Protein AF-A0A534T8I3-F1 (afdb_monomer_lite)

Radius of gyration: 28.47 Å; chains: 1; bounding box: 88×66×52 Å

Secondary structure (DSSP, 8-state):
---------------------EEEEESSHHHHHHHHHHHHHHHGGGGGGEEEEEHHHHHHHHHHHHHTTTTS-GGGGS-S-----PPP--

Foldseek 3Di:
DDPPPPDDDPDPPPPPPPLQQAEAEDADPVVLVVVLVVLCVPPPVCSVSYHGYYPVVVVVVVVVVCVVVCPPPVCVVVPPDPDPPDDDDD

Sequence (90 aa):
MRSGSRRYRARRVRSRQVTRAILAVTFTNKAALEMKERVRKLAGEAAQAVTVSTFHSFCLRIVRRERGRSRSSPLENWLPELGSNQRPTD

pLDDT: mean 73.09, std 18.18, range [40.0, 95.31]

Structure (mmCIF, N/CA/C/O backbone):
data_AF-A0A534T8I3-F1
#
_entry.id   AF-A0A534T8I3-F1
#
loop_
_atom_site.group_PDB
_atom_site.id
_atom_site.type_symbol
_atom_site.label_atom_id
_atom_site.label_alt_id
_atom_site.label_comp_id
_atom_site.label_asym_id
_atom_site.label_entity_id
_atom_site.label_seq_id
_atom_site.pdbx_PDB_ins_code
_atom_site.Cartn_x
_atom_site.Cartn_y
_atom_site.Cartn_z
_atom_site.occupancy
_atom_site.B_iso_or_equiv
_atom_site.auth_seq_id
_atom_site.auth_comp_id
_atom_site.auth_asym_id
_atom_site.auth_atom_id
_atom_site.pdbx_PDB_model_num
ATOM 1 N N . MET A 1 1 ? -51.440 41.416 -9.564 1.00 41.78 1 MET A N 1
ATOM 2 C CA . MET A 1 1 ? -50.614 40.575 -8.666 1.00 41.78 1 MET A CA 1
ATOM 3 C C . MET A 1 1 ? -50.673 39.114 -9.110 1.00 41.78 1 MET A C 1
ATOM 5 O O . MET A 1 1 ? -51.686 38.470 -8.891 1.00 41.78 1 MET A O 1
ATOM 9 N N . ARG A 1 2 ? -49.633 38.589 -9.777 1.00 40.00 2 ARG A N 1
ATOM 10 C CA . ARG A 1 2 ? -49.478 37.149 -10.071 1.00 40.00 2 ARG A CA 1
ATOM 11 C C . ARG A 1 2 ? -48.292 36.634 -9.249 1.00 40.00 2 ARG A C 1
ATOM 13 O O . ARG A 1 2 ? -47.149 36.926 -9.588 1.00 40.00 2 ARG A O 1
ATOM 20 N N . SER A 1 3 ? -48.553 35.939 -8.143 1.00 46.81 3 SER A N 1
ATOM 21 C CA . SER A 1 3 ? -47.514 35.373 -7.275 1.00 46.81 3 SER A CA 1
ATOM 22 C C . SER A 1 3 ? -46.897 34.130 -7.929 1.00 46.81 3 SER A C 1
ATOM 24 O O . SER A 1 3 ? -47.370 33.004 -7.798 1.00 46.81 3 SER A O 1
ATOM 26 N N . GLY A 1 4 ? -45.818 34.333 -8.683 1.00 51.69 4 GLY A N 1
ATOM 27 C CA . GLY A 1 4 ? -45.008 33.247 -9.230 1.00 51.69 4 GLY A CA 1
ATOM 28 C C . GLY A 1 4 ? -44.176 32.579 -8.137 1.00 51.69 4 GLY A C 1
ATOM 29 O O . GLY A 1 4 ? -43.022 32.943 -7.931 1.00 51.69 4 GLY A O 1
ATOM 30 N N . SER A 1 5 ? -44.742 31.591 -7.440 1.00 53.62 5 SER A N 1
ATOM 31 C CA . SER A 1 5 ? -44.001 30.755 -6.489 1.00 53.62 5 SER A CA 1
ATOM 32 C C . SER A 1 5 ? -43.105 29.771 -7.258 1.00 53.62 5 SER A C 1
ATOM 34 O O . SER A 1 5 ? -43.516 28.670 -7.631 1.00 53.62 5 SER A O 1
ATOM 36 N N . ARG A 1 6 ? -41.874 30.199 -7.574 1.00 55.31 6 ARG A N 1
ATOM 37 C CA . ARG A 1 6 ? -40.852 29.363 -8.226 1.00 55.31 6 ARG A CA 1
ATOM 38 C C . ARG A 1 6 ? -40.332 28.327 -7.228 1.00 55.31 6 ARG A C 1
ATOM 40 O O . ARG A 1 6 ? -39.415 28.589 -6.456 1.00 55.31 6 ARG A O 1
ATOM 47 N N . ARG A 1 7 ? -40.920 27.129 -7.251 1.00 56.22 7 ARG A N 1
ATOM 48 C CA . ARG A 1 7 ? -40.413 25.959 -6.521 1.00 56.22 7 ARG A CA 1
ATOM 49 C C . ARG A 1 7 ? -39.158 25.424 -7.211 1.00 56.22 7 ARG A C 1
ATOM 51 O O . ARG A 1 7 ? -39.240 24.672 -8.179 1.00 56.22 7 ARG A O 1
ATOM 58 N N . TYR A 1 8 ? -37.990 25.795 -6.695 1.00 44.16 8 TYR A N 1
ATOM 59 C CA . TYR A 1 8 ? -36.725 25.175 -7.079 1.00 44.16 8 TYR A CA 1
ATOM 60 C C . TYR A 1 8 ? -36.661 23.753 -6.512 1.00 44.16 8 TYR A C 1
ATOM 62 O O . TYR A 1 8 ? -36.553 23.542 -5.305 1.00 44.16 8 TYR A O 1
ATOM 70 N N . ARG A 1 9 ? -36.749 22.752 -7.391 1.00 61.00 9 ARG A N 1
ATOM 71 C CA . ARG A 1 9 ? -36.594 21.342 -7.027 1.00 61.00 9 ARG A CA 1
ATOM 72 C C . ARG A 1 9 ? -35.098 21.023 -6.965 1.00 61.00 9 ARG A C 1
ATOM 74 O O . ARG A 1 9 ? -34.482 20.704 -7.977 1.00 61.00 9 ARG A O 1
ATOM 81 N N . ALA A 1 10 ? -34.507 21.138 -5.778 1.00 55.00 10 ALA A N 1
ATOM 82 C CA . ALA A 1 10 ? -33.115 20.770 -5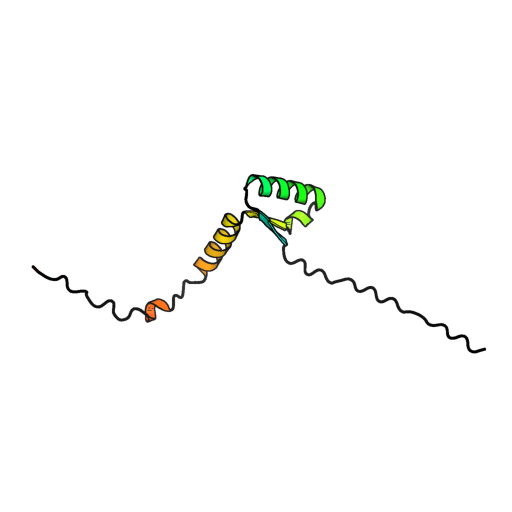.541 1.00 55.00 10 ALA A CA 1
ATOM 83 C C . ALA A 1 10 ? -32.931 19.254 -5.735 1.00 55.00 10 ALA A C 1
ATOM 85 O O . ALA A 1 10 ? -33.251 18.442 -4.866 1.00 55.00 10 ALA A O 1
ATOM 86 N N . ARG A 1 11 ? -32.429 18.849 -6.904 1.00 52.72 11 ARG A N 1
ATOM 87 C CA . ARG A 1 11 ? -32.059 17.461 -7.184 1.00 52.72 11 ARG A CA 1
ATOM 88 C C . ARG A 1 11 ? -30.653 17.226 -6.640 1.00 52.72 11 ARG A C 1
ATOM 90 O O . ARG A 1 11 ? -29.665 17.554 -7.288 1.00 52.72 11 ARG A O 1
ATOM 97 N N . ARG A 1 12 ? -30.565 16.657 -5.436 1.00 56.25 12 ARG A N 1
ATOM 98 C CA . ARG A 1 12 ? -29.302 16.192 -4.850 1.00 56.25 12 ARG A CA 1
ATOM 99 C C . ARG A 1 12 ? -28.765 15.039 -5.702 1.00 56.25 12 ARG A C 1
ATOM 101 O O . ARG A 1 12 ? -29.184 13.894 -5.545 1.00 56.25 12 ARG A O 1
ATOM 108 N N . VAL A 1 13 ? -27.853 15.348 -6.621 1.00 65.00 13 VAL A N 1
ATOM 109 C 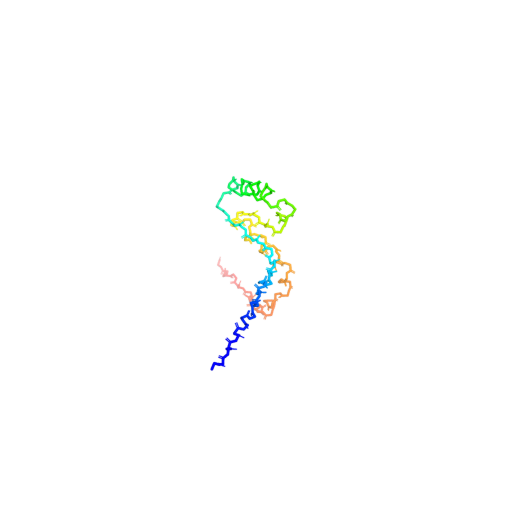CA . VAL A 1 13 ? -27.038 14.345 -7.309 1.00 65.00 13 VAL A CA 1
ATOM 110 C C . VAL A 1 13 ? -26.101 13.752 -6.261 1.00 65.00 13 VAL A C 1
ATOM 112 O O . VAL A 1 13 ? -25.058 14.316 -5.952 1.00 65.00 13 VAL A O 1
ATOM 115 N N . ARG A 1 14 ? -26.491 12.621 -5.663 1.00 53.53 14 ARG A N 1
ATOM 116 C CA . ARG A 1 14 ? -25.511 11.730 -5.041 1.00 53.53 14 ARG A CA 1
ATOM 117 C C . ARG A 1 14 ? -24.674 11.180 -6.189 1.00 53.53 14 ARG A C 1
ATOM 119 O O . ARG A 1 14 ? -25.185 10.401 -6.994 1.00 53.53 14 ARG A O 1
ATOM 126 N N . SER A 1 15 ? -23.430 11.631 -6.310 1.00 54.31 15 SER A N 1
ATOM 127 C CA . SER A 1 15 ? -22.463 10.969 -7.175 1.00 54.31 15 SER A CA 1
ATOM 128 C C . SER A 1 15 ? -22.425 9.498 -6.762 1.00 54.31 15 SER A C 1
ATOM 130 O O . SER A 1 15 ? -22.169 9.157 -5.609 1.00 54.31 15 SER A O 1
ATOM 132 N N . ARG A 1 16 ? -22.779 8.611 -7.695 1.00 52.91 16 ARG A N 1
ATOM 133 C CA . ARG A 1 16 ? -22.565 7.173 -7.550 1.00 52.91 16 ARG A CA 1
ATOM 134 C C . ARG A 1 16 ? -21.054 6.986 -7.464 1.00 52.91 16 ARG A C 1
ATOM 136 O O . ARG A 1 16 ? -20.385 7.017 -8.492 1.00 52.91 16 ARG A O 1
ATOM 143 N N . GLN A 1 17 ? -20.505 6.879 -6.256 1.00 54.28 17 GLN A N 1
ATOM 144 C CA . GLN A 1 17 ? -19.117 6.471 -6.093 1.00 54.28 17 GLN A CA 1
ATOM 145 C C . GLN A 1 17 ? -18.997 5.065 -6.668 1.00 54.28 17 GLN A C 1
ATOM 147 O O . GLN A 1 17 ? -19.471 4.092 -6.089 1.00 54.28 17 GLN A O 1
ATOM 152 N N . VAL A 1 18 ? -18.385 4.966 -7.843 1.00 54.25 18 VAL A N 1
ATOM 153 C CA . VAL A 1 18 ? -17.830 3.704 -8.306 1.00 54.25 18 VAL A CA 1
ATOM 154 C C . VAL A 1 18 ? -16.582 3.513 -7.457 1.00 54.25 18 VAL A C 1
ATOM 156 O O . VAL A 1 18 ? -15.534 4.075 -7.769 1.00 54.25 18 VAL A O 1
ATOM 159 N N . THR A 1 19 ? -16.693 2.797 -6.340 1.00 55.06 19 THR A N 1
ATOM 160 C CA . THR A 1 19 ? -15.557 2.442 -5.479 1.00 55.06 19 THR A CA 1
ATOM 161 C C . THR A 1 19 ? -14.714 1.386 -6.194 1.00 55.06 19 THR A C 1
ATOM 163 O O . THR A 1 19 ? -14.657 0.217 -5.828 1.00 55.06 19 THR A O 1
ATOM 166 N N . ARG A 1 20 ? -14.085 1.792 -7.301 1.00 62.00 20 ARG A N 1
ATOM 167 C CA . ARG A 1 20 ? -12.983 1.050 -7.908 1.00 62.00 20 ARG A CA 1
ATOM 168 C C . ARG A 1 20 ? -11.862 1.126 -6.878 1.00 62.00 20 ARG A C 1
ATOM 170 O O . ARG A 1 20 ? -11.528 2.228 -6.450 1.00 62.00 20 ARG A O 1
ATOM 177 N N . ALA A 1 21 ? -11.361 -0.022 -6.432 1.00 77.81 21 ALA A N 1
ATOM 178 C CA . ALA A 1 21 ? -10.295 -0.109 -5.437 1.00 77.81 21 ALA A CA 1
ATOM 179 C C . ALA A 1 21 ? -9.211 0.956 -5.692 1.00 77.81 21 ALA A C 1
ATOM 181 O O . ALA A 1 21 ? -8.701 1.070 -6.810 1.00 77.81 21 ALA A O 1
ATOM 182 N N . ILE A 1 22 ? -8.906 1.764 -4.677 1.00 85.56 22 ILE A N 1
ATOM 183 C CA . ILE A 1 22 ? -7.970 2.885 -4.802 1.00 85.56 22 ILE A CA 1
ATOM 184 C C . ILE A 1 22 ? -6.555 2.319 -4.732 1.00 85.56 22 ILE A C 1
ATOM 186 O O . ILE A 1 22 ? -6.236 1.556 -3.823 1.00 85.56 22 ILE A O 1
ATOM 190 N N . LEU A 1 23 ? -5.695 2.696 -5.675 1.00 89.88 23 LEU A N 1
ATOM 191 C CA . LEU A 1 23 ? -4.278 2.351 -5.653 1.00 89.88 23 LEU A CA 1
ATOM 192 C C . LEU A 1 23 ? -3.453 3.587 -5.291 1.00 89.88 23 LEU A C 1
ATOM 194 O O . LEU A 1 23 ? -3.468 4.577 -6.017 1.00 89.88 23 LEU A O 1
ATOM 198 N N . ALA A 1 24 ? -2.690 3.495 -4.208 1.00 90.38 24 ALA A N 1
ATOM 199 C CA . ALA A 1 24 ? -1.672 4.460 -3.832 1.00 90.38 24 ALA A CA 1
ATOM 200 C C . ALA A 1 24 ? -0.280 3.868 -4.097 1.00 90.38 24 ALA A C 1
ATOM 202 O O . ALA A 1 24 ? 0.059 2.792 -3.595 1.00 90.38 24 ALA A O 1
ATOM 203 N N . VAL A 1 25 ? 0.528 4.579 -4.886 1.00 92.31 25 VAL A N 1
ATOM 204 C CA . VAL A 1 25 ? 1.895 4.175 -5.239 1.00 92.31 25 VAL A CA 1
ATOM 205 C C . VAL A 1 25 ? 2.899 5.141 -4.622 1.00 92.31 25 VAL A C 1
ATOM 207 O O . VAL A 1 25 ? 2.659 6.343 -4.585 1.00 92.31 25 VAL A O 1
ATOM 210 N N . THR A 1 26 ? 4.028 4.623 -4.142 1.00 94.25 26 THR A N 1
ATOM 211 C CA . THR A 1 26 ? 5.118 5.439 -3.589 1.00 94.25 26 THR A CA 1
ATOM 212 C C . THR A 1 26 ? 6.501 4.909 -3.979 1.00 94.25 26 THR A C 1
ATOM 214 O O . THR A 1 26 ? 6.639 3.803 -4.509 1.00 94.25 26 THR A O 1
ATOM 217 N N . PHE A 1 27 ? 7.539 5.707 -3.735 1.00 92.75 27 PHE A N 1
ATOM 218 C CA . PHE A 1 27 ? 8.917 5.405 -4.127 1.00 92.75 27 PHE A CA 1
ATOM 219 C C . PHE A 1 27 ? 9.676 4.545 -3.112 1.00 92.75 27 PHE A C 1
ATOM 221 O O . PHE A 1 27 ? 10.625 3.865 -3.491 1.00 92.75 27 PHE A O 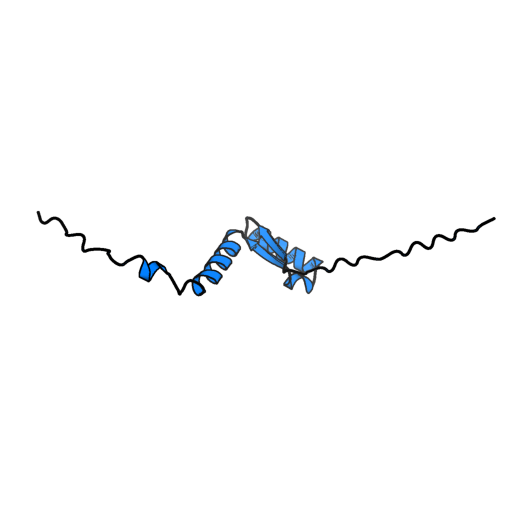1
ATOM 228 N N . THR A 1 28 ? 9.263 4.523 -1.841 1.00 92.50 28 THR A N 1
ATOM 229 C CA . THR A 1 28 ? 9.973 3.779 -0.789 1.00 92.50 28 THR A CA 1
ATOM 230 C C . THR A 1 28 ? 9.053 2.837 -0.028 1.00 92.50 28 THR A C 1
ATOM 232 O O . THR A 1 28 ? 7.866 3.102 0.170 1.00 92.50 28 THR A O 1
ATOM 235 N N . ASN A 1 29 ? 9.621 1.734 0.461 1.00 93.31 29 ASN A N 1
ATOM 236 C CA . ASN A 1 29 ? 8.888 0.796 1.310 1.00 93.31 29 ASN A CA 1
ATOM 237 C C . ASN A 1 29 ? 8.430 1.461 2.617 1.00 93.31 29 ASN A C 1
ATOM 239 O O . ASN A 1 29 ? 7.315 1.217 3.070 1.00 93.31 29 ASN A O 1
ATOM 243 N N . LYS A 1 30 ? 9.257 2.348 3.188 1.00 94.94 30 LYS A N 1
ATOM 244 C CA . LYS A 1 30 ? 8.932 3.074 4.422 1.00 94.94 30 LYS A CA 1
ATOM 245 C C . LYS A 1 30 ? 7.696 3.959 4.247 1.00 94.94 30 LYS A C 1
ATOM 247 O O . LYS A 1 30 ? 6.754 3.839 5.024 1.00 94.94 30 LYS A O 1
ATOM 252 N N . ALA A 1 31 ? 7.647 4.759 3.181 1.00 92.31 31 ALA A N 1
ATOM 253 C CA . ALA A 1 31 ? 6.482 5.591 2.891 1.00 92.31 31 ALA A CA 1
ATOM 254 C C . ALA A 1 31 ? 5.225 4.744 2.637 1.00 92.31 31 ALA A C 1
ATOM 256 O O . ALA A 1 31 ? 4.135 5.122 3.059 1.00 92.31 31 ALA A O 1
ATOM 257 N N . ALA A 1 32 ? 5.361 3.572 2.003 1.00 92.12 32 ALA A N 1
ATOM 258 C CA . ALA A 1 32 ? 4.224 2.685 1.754 1.00 92.12 32 ALA A CA 1
ATOM 259 C C . ALA A 1 32 ? 3.623 2.168 3.070 1.00 92.12 32 ALA A C 1
ATOM 261 O O . ALA A 1 32 ? 2.402 2.139 3.227 1.00 92.12 32 ALA A O 1
ATOM 262 N N . LEU A 1 33 ? 4.479 1.793 4.025 1.00 92.69 33 LEU A N 1
ATOM 263 C CA . LEU A 1 33 ? 4.065 1.329 5.348 1.00 92.69 33 LEU A CA 1
ATOM 264 C C . LEU A 1 33 ? 3.407 2.449 6.163 1.00 92.69 33 LEU A C 1
ATOM 266 O O . LEU A 1 33 ? 2.310 2.256 6.686 1.00 92.69 33 LEU A O 1
ATOM 270 N N . GLU A 1 34 ? 4.024 3.630 6.215 1.00 94.81 34 GLU A N 1
ATOM 271 C CA . GLU A 1 34 ? 3.470 4.791 6.923 1.00 94.81 34 GLU A CA 1
ATOM 272 C C . GLU A 1 34 ? 2.118 5.222 6.340 1.00 94.81 34 GLU A C 1
ATOM 274 O O . GLU A 1 34 ? 1.168 5.486 7.079 1.00 94.81 34 GLU A O 1
ATOM 279 N N . MET A 1 35 ? 1.991 5.244 5.010 1.00 93.12 35 MET A N 1
ATOM 280 C CA . MET A 1 35 ? 0.728 5.550 4.338 1.00 93.12 35 MET A CA 1
ATOM 281 C C . MET A 1 35 ? -0.342 4.497 4.631 1.00 93.12 35 MET A C 1
ATOM 283 O O . MET A 1 35 ? -1.481 4.865 4.908 1.00 93.12 35 MET A O 1
ATOM 287 N N . LYS A 1 36 ? 0.004 3.205 4.619 1.00 91.44 36 LYS A N 1
ATOM 288 C CA . LYS A 1 36 ? -0.934 2.123 4.955 1.00 91.44 36 LYS A CA 1
ATOM 289 C C . LYS A 1 36 ? -1.471 2.273 6.377 1.00 91.44 36 LYS A C 1
ATOM 291 O O . LYS A 1 36 ? -2.676 2.147 6.591 1.00 91.44 36 LYS A O 1
ATOM 296 N N . GLU A 1 37 ? -0.600 2.595 7.328 1.00 93.38 37 GLU A N 1
ATOM 297 C CA . GLU A 1 37 ? -0.995 2.819 8.718 1.00 93.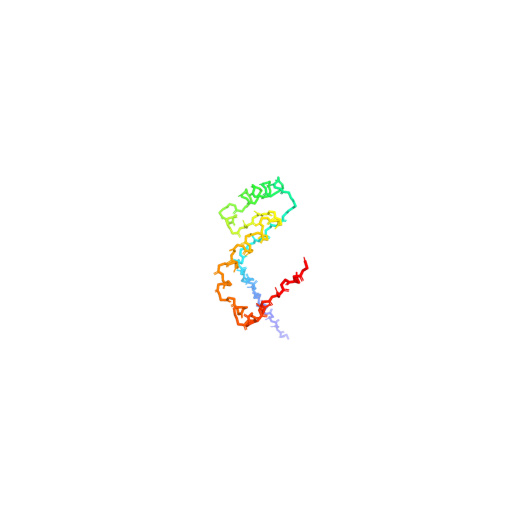38 37 GLU A CA 1
ATOM 298 C C . GLU A 1 37 ? -1.911 4.040 8.858 1.00 93.38 37 GLU A C 1
ATOM 300 O O . GLU A 1 37 ? -2.952 3.973 9.512 1.00 93.38 37 GLU A O 1
ATOM 305 N N . ARG A 1 38 ? -1.577 5.147 8.187 1.00 93.50 38 ARG A N 1
ATOM 306 C CA . ARG A 1 38 ? -2.414 6.357 8.180 1.00 93.50 38 ARG A CA 1
ATOM 307 C C . ARG A 1 38 ? -3.790 6.101 7.572 1.00 93.50 38 ARG A C 1
ATOM 309 O O . ARG A 1 38 ? -4.790 6.517 8.148 1.00 93.50 38 ARG A O 1
ATOM 316 N N . VAL A 1 39 ? -3.851 5.401 6.441 1.00 91.06 39 VAL A N 1
ATOM 317 C CA . VAL A 1 39 ? -5.116 5.048 5.782 1.00 91.06 39 VAL A CA 1
ATOM 318 C C . VAL A 1 39 ? -5.957 4.148 6.683 1.00 91.06 39 VAL A C 1
ATOM 320 O O . VAL A 1 39 ? -7.153 4.389 6.816 1.00 91.06 39 VAL A O 1
ATOM 323 N N . ARG A 1 40 ? -5.345 3.175 7.370 1.00 90.56 40 ARG A N 1
ATOM 324 C CA . ARG A 1 40 ? -6.039 2.326 8.348 1.00 90.56 40 ARG A CA 1
ATOM 325 C C . ARG A 1 40 ? -6.670 3.146 9.473 1.00 90.56 40 ARG A C 1
ATOM 327 O O . ARG A 1 40 ? -7.837 2.937 9.786 1.00 90.56 40 ARG A O 1
ATOM 334 N N . LYS A 1 41 ? -5.925 4.099 10.044 1.00 92.38 41 LYS A N 1
ATOM 335 C CA . LYS A 1 41 ? -6.427 4.975 11.117 1.00 92.38 41 LYS A CA 1
ATOM 336 C C . LYS A 1 41 ? -7.571 5.883 10.661 1.00 92.38 41 LYS A C 1
ATOM 338 O O . LYS A 1 41 ? -8.471 6.146 11.446 1.00 92.38 41 LYS A O 1
ATOM 343 N N . LEU A 1 42 ? -7.533 6.367 9.418 1.00 90.06 42 LEU A N 1
ATOM 344 C CA . LEU A 1 42 ? -8.525 7.313 8.895 1.00 90.06 42 LEU A CA 1
ATOM 345 C C . LEU A 1 42 ? -9.789 6.639 8.350 1.00 90.06 42 LEU A C 1
ATOM 347 O O . LEU A 1 42 ? -10.879 7.173 8.511 1.00 90.06 42 LEU A O 1
ATOM 351 N N . ALA A 1 43 ? -9.644 5.501 7.670 1.00 86.19 43 ALA A N 1
ATOM 352 C CA . ALA A 1 43 ? -10.724 4.869 6.914 1.00 86.19 43 ALA A CA 1
ATOM 353 C C . ALA A 1 43 ? -11.294 3.605 7.582 1.00 86.19 43 ALA A C 1
ATOM 355 O O . ALA A 1 43 ? -12.302 3.080 7.110 1.00 86.19 43 ALA A O 1
ATOM 356 N N . GLY A 1 44 ? -10.674 3.098 8.654 1.00 87.06 44 GLY A N 1
ATOM 357 C CA . GLY A 1 44 ? -11.137 1.897 9.354 1.00 87.06 44 GLY A CA 1
ATOM 358 C C . GLY A 1 44 ? -11.269 0.702 8.406 1.00 87.06 44 GLY A C 1
ATOM 359 O O . GLY A 1 44 ? -10.335 0.378 7.672 1.00 87.06 44 GLY A O 1
ATOM 360 N N . GLU A 1 45 ? -12.442 0.070 8.376 1.00 83.62 45 GLU A N 1
ATOM 361 C CA . GLU A 1 45 ? -12.737 -1.060 7.482 1.00 83.62 45 GLU A CA 1
ATOM 362 C C . GLU A 1 45 ? -12.606 -0.701 5.993 1.00 83.62 45 GLU A C 1
ATOM 364 O O . GLU A 1 45 ? -12.145 -1.517 5.193 1.00 83.62 45 GLU A O 1
ATOM 369 N N . ALA A 1 46 ? -12.901 0.548 5.615 1.00 83.75 46 ALA A N 1
ATOM 370 C CA . ALA A 1 46 ? -12.776 1.004 4.232 1.00 83.75 46 ALA A CA 1
ATOM 371 C C . ALA A 1 46 ? -11.313 1.070 3.754 1.00 83.75 46 ALA A C 1
ATOM 373 O O . ALA A 1 46 ? -11.062 1.121 2.548 1.00 83.75 46 ALA A O 1
ATOM 374 N N . ALA A 1 47 ? -10.331 0.995 4.663 1.00 85.12 47 ALA A N 1
ATOM 375 C CA . ALA A 1 47 ? -8.918 0.895 4.303 1.00 85.12 47 ALA A CA 1
ATOM 376 C C . ALA A 1 47 ? -8.603 -0.369 3.485 1.00 85.12 47 ALA A C 1
ATOM 378 O O . ALA A 1 47 ? -7.647 -0.369 2.714 1.00 85.12 47 ALA A O 1
ATOM 379 N N . GLN A 1 48 ? -9.415 -1.427 3.598 1.00 83.38 48 GLN A N 1
ATOM 380 C CA . GLN A 1 48 ? -9.249 -2.656 2.812 1.00 83.38 48 GLN A CA 1
ATOM 381 C C . GLN A 1 48 ? -9.463 -2.427 1.307 1.00 83.38 48 GLN A C 1
ATOM 383 O O . GLN A 1 48 ? -8.896 -3.142 0.483 1.00 83.38 48 GLN A O 1
ATOM 388 N N . ALA A 1 49 ? -10.231 -1.398 0.937 1.00 85.25 49 ALA A N 1
ATOM 389 C CA . ALA A 1 49 ? -10.432 -1.005 -0.455 1.00 85.25 49 ALA A CA 1
ATOM 390 C C . ALA A 1 49 ? -9.245 -0.211 -1.037 1.00 85.25 49 ALA A C 1
ATOM 392 O O . ALA A 1 49 ? -9.244 0.098 -2.232 1.00 85.25 49 ALA A O 1
ATOM 393 N N . VAL A 1 50 ? -8.241 0.127 -0.215 1.00 87.50 50 VAL A N 1
ATOM 394 C CA . VAL A 1 50 ? -7.064 0.904 -0.612 1.00 87.50 50 VAL A CA 1
ATOM 395 C C . VAL A 1 50 ? -5.833 0.003 -0.662 1.00 87.50 50 VAL A C 1
ATOM 397 O O . VAL A 1 50 ? -5.335 -0.489 0.348 1.00 87.50 50 VAL A O 1
ATOM 400 N N . THR A 1 51 ? -5.291 -0.188 -1.859 1.00 90.12 51 THR A N 1
ATOM 401 C CA . THR A 1 51 ? -4.005 -0.858 -2.060 1.00 90.12 51 THR A CA 1
ATOM 402 C C . THR A 1 51 ? -2.882 0.170 -1.978 1.00 90.12 51 THR A C 1
ATOM 404 O O . THR A 1 51 ? -2.866 1.113 -2.763 1.00 90.12 51 THR A O 1
ATOM 407 N N . VAL A 1 52 ? -1.917 -0.025 -1.074 1.00 92.69 52 VAL A N 1
ATOM 408 C CA . VAL A 1 52 ? -0.698 0.797 -0.983 1.00 92.69 52 VAL A CA 1
ATOM 409 C C . VAL A 1 52 ? 0.512 -0.061 -1.339 1.00 92.69 52 VAL A C 1
ATOM 411 O O . VAL A 1 52 ? 0.723 -1.112 -0.733 1.00 92.69 52 VAL A O 1
ATOM 414 N N . SER A 1 53 ? 1.308 0.360 -2.319 1.00 92.62 53 SER A N 1
ATOM 415 C CA . SER A 1 53 ? 2.495 -0.384 -2.763 1.00 92.62 53 SER A CA 1
ATOM 416 C C . SER A 1 53 ? 3.580 0.535 -3.313 1.00 92.62 53 SER A C 1
ATOM 418 O O . SER A 1 53 ? 3.315 1.680 -3.669 1.00 92.62 53 SER A O 1
ATOM 420 N N . THR A 1 54 ? 4.805 0.031 -3.449 1.00 95.31 54 THR A N 1
ATOM 421 C CA . THR A 1 54 ? 5.808 0.720 -4.268 1.00 95.31 54 THR A CA 1
ATOM 422 C C . THR A 1 54 ? 5.554 0.505 -5.757 1.00 95.31 54 THR A C 1
ATOM 424 O O . THR A 1 54 ? 4.859 -0.441 -6.142 1.00 95.31 54 THR A O 1
ATOM 427 N N . PHE A 1 55 ? 6.134 1.366 -6.598 1.00 92.62 55 PHE A N 1
ATOM 428 C CA . PHE A 1 55 ? 6.034 1.243 -8.056 1.00 92.62 55 PHE A CA 1
ATOM 429 C C . PHE A 1 55 ? 6.476 -0.147 -8.543 1.00 92.62 55 PHE A C 1
ATOM 431 O O . PHE A 1 55 ? 5.712 -0.851 -9.199 1.00 92.62 55 PHE A O 1
ATOM 438 N N . HIS A 1 56 ? 7.660 -0.596 -8.118 1.00 92.69 56 HIS A N 1
ATOM 439 C CA . HIS A 1 56 ? 8.211 -1.900 -8.495 1.00 92.69 56 HIS A CA 1
ATOM 440 C C . HIS A 1 56 ? 7.309 -3.071 -8.088 1.00 92.69 56 HIS A C 1
ATOM 442 O O . HIS A 1 56 ? 7.023 -3.947 -8.904 1.00 92.69 56 HIS A O 1
ATOM 448 N N . SER A 1 57 ? 6.811 -3.071 -6.849 1.00 90.81 57 SER A N 1
ATOM 449 C CA . SER A 1 57 ? 5.920 -4.126 -6.354 1.00 90.81 57 SER A CA 1
ATOM 450 C C . SER A 1 57 ? 4.605 -4.173 -7.129 1.00 90.81 57 SER A C 1
ATOM 452 O O . SER A 1 57 ? 4.086 -5.254 -7.414 1.00 90.81 57 SER A O 1
ATOM 454 N N . PHE A 1 58 ? 4.078 -3.008 -7.512 1.00 92.62 58 PHE A N 1
ATOM 455 C CA . PHE A 1 58 ? 2.869 -2.922 -8.318 1.00 92.62 58 PHE A CA 1
ATOM 456 C C . PHE A 1 58 ? 3.082 -3.445 -9.744 1.00 92.62 58 PHE A C 1
ATOM 458 O O . PHE A 1 58 ? 2.318 -4.299 -10.200 1.00 92.62 58 PHE A O 1
ATOM 465 N N . CYS A 1 59 ? 4.136 -2.999 -10.428 1.00 91.81 59 CYS A N 1
ATOM 466 C CA . CYS A 1 59 ? 4.465 -3.450 -11.781 1.00 91.81 59 CYS A CA 1
ATOM 467 C C . CYS A 1 59 ? 4.739 -4.958 -11.825 1.00 91.81 59 CYS A C 1
ATOM 469 O O . CYS A 1 59 ? 4.201 -5.662 -12.680 1.00 91.81 59 CYS A O 1
ATOM 471 N N . LEU A 1 60 ? 5.493 -5.484 -10.856 1.00 93.00 60 LEU A N 1
ATOM 472 C CA . LEU A 1 60 ? 5.750 -6.919 -10.746 1.00 93.00 60 LEU A CA 1
ATOM 473 C C . LEU A 1 60 ? 4.453 -7.719 -10.555 1.00 93.00 60 LEU A C 1
ATOM 475 O O . LEU A 1 60 ? 4.304 -8.796 -11.135 1.00 93.00 60 LEU A O 1
ATOM 479 N N . ARG A 1 61 ? 3.495 -7.194 -9.779 1.00 89.75 61 ARG A N 1
ATOM 480 C CA . ARG A 1 61 ? 2.175 -7.815 -9.592 1.00 89.75 61 ARG A CA 1
ATOM 481 C C . ARG A 1 61 ? 1.396 -7.905 -10.905 1.00 89.75 61 ARG A C 1
ATOM 483 O O . ARG A 1 61 ? 0.783 -8.939 -11.159 1.00 89.75 61 ARG A O 1
ATOM 490 N N . ILE A 1 62 ? 1.438 -6.861 -11.736 1.00 90.19 62 ILE A N 1
ATOM 491 C CA . ILE A 1 62 ? 0.808 -6.869 -13.066 1.00 90.19 62 ILE A CA 1
ATOM 492 C C . ILE A 1 62 ? 1.462 -7.925 -13.954 1.00 90.19 62 ILE A C 1
ATOM 494 O O . ILE A 1 62 ? 0.770 -8.794 -14.475 1.00 90.19 62 ILE A O 1
ATOM 498 N N . VAL A 1 63 ? 2.790 -7.907 -14.077 1.00 90.25 63 VAL A N 1
ATOM 499 C CA . VAL A 1 63 ? 3.517 -8.854 -14.937 1.00 90.25 63 VAL A CA 1
ATOM 500 C C . VAL A 1 63 ? 3.231 -10.300 -14.531 1.00 90.25 63 VAL A C 1
ATOM 502 O O . VAL A 1 63 ? 2.971 -11.146 -15.382 1.00 90.25 63 VAL A O 1
ATOM 505 N N . ARG A 1 64 ? 3.222 -10.600 -13.228 1.00 89.25 64 ARG A N 1
ATOM 506 C CA . ARG A 1 64 ? 2.886 -11.940 -12.722 1.00 89.25 64 ARG A CA 1
ATOM 507 C C . ARG A 1 64 ? 1.449 -12.352 -13.043 1.00 89.25 64 ARG A C 1
ATOM 509 O O . ARG A 1 64 ? 1.226 -13.519 -13.344 1.00 89.25 64 ARG A O 1
ATOM 516 N N . ARG A 1 65 ? 0.498 -11.414 -13.005 1.00 86.75 65 ARG A N 1
ATOM 517 C CA . ARG A 1 65 ? -0.902 -11.669 -13.370 1.00 86.75 65 ARG A CA 1
ATOM 518 C C . ARG A 1 65 ? -1.053 -11.989 -14.858 1.00 86.75 65 ARG A C 1
ATOM 520 O O . ARG A 1 65 ? -1.778 -12.917 -15.198 1.00 86.75 65 ARG A O 1
ATOM 527 N N . GLU A 1 66 ? -0.364 -11.256 -15.727 1.00 85.00 66 GLU A N 1
ATOM 528 C CA . GLU A 1 66 ? -0.490 -11.428 -17.181 1.00 85.00 66 GLU A CA 1
ATOM 529 C C . GLU A 1 66 ? 0.321 -12.620 -17.720 1.00 85.00 66 GLU A C 1
ATOM 531 O O . GLU A 1 66 ? -0.087 -13.246 -18.693 1.00 85.00 66 GLU A O 1
ATOM 536 N N . ARG A 1 67 ? 1.416 -13.026 -17.058 1.00 73.75 67 ARG A N 1
ATOM 537 C CA . ARG A 1 67 ? 2.211 -14.206 -17.464 1.00 73.75 67 ARG A CA 1
ATOM 538 C C . ARG A 1 67 ? 1.399 -15.502 -17.555 1.00 73.75 67 ARG A C 1
ATOM 540 O O . ARG A 1 67 ? 1.675 -16.320 -18.424 1.00 73.75 67 ARG A O 1
ATOM 547 N N . GLY A 1 68 ? 0.394 -15.689 -16.697 1.00 65.75 68 GLY A N 1
ATOM 548 C CA . GLY A 1 68 ? -0.504 -16.851 -16.765 1.00 65.75 68 GLY A CA 1
ATOM 549 C C . GLY A 1 68 ? -1.504 -16.800 -17.927 1.00 65.75 68 GLY A C 1
ATOM 550 O O . GLY A 1 68 ? -2.082 -17.824 -18.279 1.00 65.75 68 GLY A O 1
ATOM 551 N N . ARG A 1 69 ? -1.701 -15.621 -18.533 1.00 61.19 69 ARG A N 1
ATOM 552 C CA . ARG A 1 69 ? -2.656 -15.373 -19.620 1.00 61.19 69 ARG A CA 1
ATOM 553 C C . ARG A 1 69 ? -2.041 -15.563 -21.007 1.00 61.19 69 ARG A C 1
ATOM 555 O O . ARG A 1 69 ? -2.761 -15.888 -21.942 1.00 61.19 69 ARG A O 1
ATOM 562 N N . SER A 1 70 ? -0.720 -15.430 -21.129 1.00 59.59 70 SER A N 1
ATOM 563 C CA . SER A 1 70 ? 0.005 -15.540 -22.405 1.00 59.59 70 SER A CA 1
ATOM 564 C C . SER A 1 70 ? 0.427 -16.965 -22.795 1.00 59.59 70 SER A C 1
ATOM 566 O O . SER A 1 70 ? 1.306 -17.122 -23.635 1.00 59.59 70 SER A O 1
ATOM 568 N N . ARG A 1 71 ? -0.174 -18.024 -22.224 1.00 53.88 71 ARG A N 1
ATOM 569 C CA . ARG A 1 71 ? 0.151 -19.418 -22.608 1.00 53.88 71 ARG A CA 1
ATOM 570 C C . ARG A 1 71 ? -0.328 -19.831 -24.002 1.00 53.88 71 ARG A C 1
ATOM 572 O O . ARG A 1 71 ? 0.067 -20.893 -24.459 1.00 53.88 71 ARG A O 1
ATOM 579 N N . SER A 1 72 ? -1.103 -19.008 -24.699 1.00 58.19 72 SER A N 1
ATOM 580 C CA . SER A 1 72 ? -1.195 -19.088 -26.156 1.00 58.19 72 SER A CA 1
ATOM 581 C C . SER A 1 72 ? -0.249 -18.039 -26.728 1.00 58.19 72 SER A C 1
ATOM 583 O O . SER A 1 72 ? -0.662 -16.908 -26.978 1.00 58.19 72 SER A O 1
ATOM 585 N N . SER A 1 73 ? 1.032 -18.373 -26.856 1.00 55.16 73 SER A N 1
ATOM 586 C CA . SER A 1 73 ? 1.936 -17.561 -27.661 1.00 55.16 73 SER A CA 1
ATOM 587 C C . SER A 1 73 ? 1.607 -17.846 -29.125 1.00 55.16 73 SER A C 1
ATOM 589 O O . SER A 1 73 ? 1.837 -18.967 -29.569 1.00 55.16 73 SER A O 1
ATOM 591 N N . PRO A 1 74 ? 1.125 -16.873 -29.918 1.00 56.31 74 PRO A N 1
ATOM 592 C CA . PRO A 1 74 ? 1.048 -17.040 -31.366 1.00 56.31 74 PRO A CA 1
ATOM 593 C C . PRO A 1 74 ? 2.439 -17.228 -31.993 1.00 56.31 74 PRO A C 1
ATOM 595 O O . PRO A 1 74 ? 2.528 -17.522 -33.178 1.00 56.31 74 PRO A O 1
ATOM 598 N N . LEU A 1 75 ? 3.526 -17.043 -31.225 1.00 56.97 75 LEU A N 1
ATOM 599 C CA . LEU A 1 75 ? 4.906 -17.120 -31.702 1.00 56.97 75 LEU A CA 1
ATOM 600 C C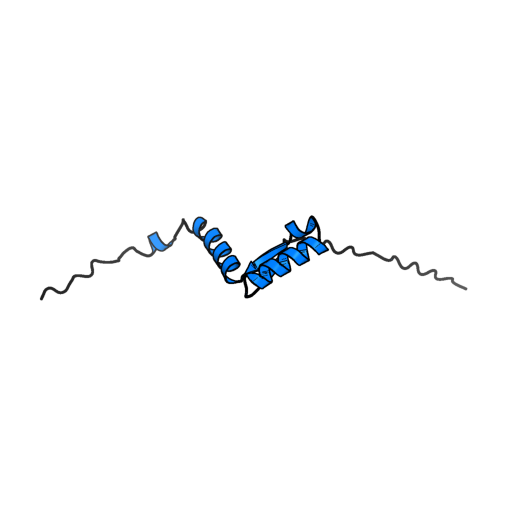 . LEU A 1 75 ? 5.382 -18.551 -31.992 1.00 56.97 75 LEU A C 1
ATOM 602 O O . LEU A 1 75 ? 6.383 -18.692 -32.684 1.00 56.97 75 LEU A O 1
ATOM 606 N N . GLU A 1 76 ? 4.666 -19.594 -31.551 1.00 55.62 76 GLU A N 1
ATOM 607 C CA . GLU A 1 76 ? 4.903 -20.963 -32.051 1.00 55.62 76 GLU A CA 1
ATOM 608 C C . GLU A 1 76 ? 4.649 -21.058 -33.566 1.00 55.62 76 GLU A C 1
ATOM 610 O O . GLU A 1 76 ? 5.323 -21.818 -34.251 1.00 55.62 76 GLU A O 1
ATOM 615 N N . ASN A 1 77 ? 3.780 -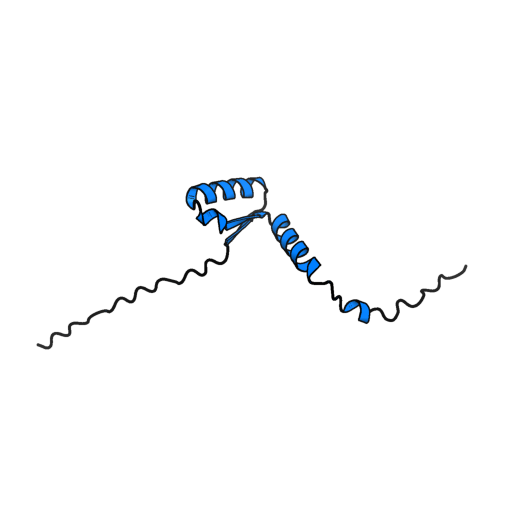20.200 -34.117 1.00 57.53 77 ASN A N 1
ATOM 616 C CA . ASN A 1 77 ? 3.535 -20.120 -35.560 1.00 57.53 77 ASN A CA 1
ATOM 617 C C . ASN A 1 77 ? 4.492 -19.159 -36.297 1.00 57.53 77 ASN A C 1
ATOM 619 O O . ASN A 1 77 ? 4.505 -19.149 -37.524 1.00 57.53 77 ASN A O 1
ATOM 623 N N . TRP A 1 78 ? 5.278 -18.343 -35.579 1.00 56.88 78 TRP A N 1
ATOM 624 C CA . TRP A 1 78 ? 6.245 -17.392 -36.163 1.00 56.88 78 TRP A CA 1
ATOM 625 C C . TRP A 1 78 ? 7.688 -17.913 -36.174 1.00 56.88 78 TRP A C 1
ATOM 627 O O . TRP A 1 78 ? 8.583 -17.221 -36.653 1.00 56.88 78 TRP A O 1
ATOM 637 N N . LEU A 1 79 ? 7.917 -19.146 -35.718 1.00 54.78 79 LEU A N 1
ATOM 638 C CA . LEU A 1 79 ? 9.192 -19.848 -35.857 1.00 54.78 79 LEU A CA 1
ATOM 639 C C . LEU A 1 79 ? 9.051 -21.090 -36.758 1.00 54.78 79 LEU A C 1
ATOM 641 O O . LEU A 1 79 ? 9.245 -22.200 -36.267 1.00 54.78 79 LEU A O 1
ATOM 645 N N . PRO A 1 80 ? 8.745 -20.962 -38.068 1.00 52.56 80 PRO A N 1
ATOM 646 C CA . PRO A 1 80 ? 8.853 -22.111 -38.958 1.00 52.56 80 PRO A CA 1
ATOM 647 C C . PRO A 1 80 ? 10.312 -22.455 -39.287 1.00 52.56 80 PRO A C 1
ATOM 649 O O . PRO A 1 80 ? 10.589 -23.595 -39.628 1.00 52.56 80 PRO A O 1
ATOM 652 N N . GLU A 1 81 ? 11.264 -21.519 -39.188 1.00 58.06 81 GLU A N 1
ATOM 653 C CA . GLU A 1 81 ? 12.611 -21.741 -39.730 1.00 58.06 81 GLU A CA 1
ATOM 654 C C . GLU A 1 81 ? 13.702 -20.989 -38.954 1.00 58.06 81 GLU A C 1
ATOM 656 O O . GLU A 1 81 ? 14.377 -20.105 -39.478 1.00 58.06 81 GLU A O 1
ATOM 661 N N . LEU A 1 82 ? 13.993 -21.413 -37.719 1.00 50.31 82 LEU A N 1
ATOM 662 C CA . LEU A 1 82 ? 15.401 -21.415 -37.302 1.00 50.31 82 LEU A CA 1
ATOM 663 C C . LEU A 1 82 ? 16.081 -22.570 -38.038 1.00 50.31 82 LEU A C 1
ATOM 665 O O . LEU A 1 82 ? 16.388 -23.614 -37.464 1.00 50.31 82 LEU A O 1
ATOM 669 N N . GLY A 1 83 ? 16.241 -22.374 -39.349 1.00 49.69 83 GLY A N 1
ATOM 670 C CA . GLY A 1 83 ? 17.068 -23.203 -40.194 1.00 49.69 83 GLY A CA 1
ATOM 671 C C . GLY A 1 83 ? 18.432 -23.312 -39.536 1.00 49.69 83 GLY A C 1
ATOM 672 O O . GLY A 1 83 ? 19.046 -22.307 -39.179 1.00 49.69 83 GLY A O 1
ATOM 673 N N . SER A 1 84 ? 18.841 -24.558 -39.321 1.00 55.31 84 SER A N 1
ATOM 674 C CA . SER A 1 84 ? 20.213 -25.002 -39.121 1.00 55.31 84 SER A CA 1
ATOM 675 C C . SER A 1 84 ? 21.236 -23.957 -39.578 1.00 55.31 84 SER A C 1
ATOM 677 O O . SER A 1 84 ? 21.595 -23.911 -40.756 1.00 55.31 84 SER A O 1
ATOM 679 N N . ASN A 1 85 ? 21.711 -23.117 -38.655 1.00 55.34 85 ASN A N 1
ATOM 680 C CA . ASN A 1 85 ? 22.878 -22.295 -38.919 1.00 55.34 85 ASN A CA 1
ATOM 681 C C . ASN A 1 85 ? 24.065 -23.260 -38.965 1.00 55.34 85 ASN A C 1
ATOM 683 O O . ASN A 1 85 ? 24.533 -23.748 -37.931 1.00 55.34 85 ASN A O 1
ATOM 687 N N . GLN A 1 86 ? 24.451 -23.622 -40.186 1.00 63.03 86 GLN A N 1
ATOM 688 C CA . GLN A 1 86 ? 25.625 -24.421 -40.491 1.00 63.03 86 GLN A CA 1
ATOM 689 C C . GLN A 1 86 ? 26.825 -23.729 -39.842 1.00 63.03 86 GLN A C 1
ATOM 691 O O . GLN A 1 86 ? 27.116 -22.568 -40.124 1.00 63.03 86 GLN A O 1
ATOM 696 N N . ARG A 1 87 ? 27.493 -24.425 -38.918 1.00 53.84 87 ARG A N 1
ATOM 697 C CA . ARG A 1 87 ? 28.786 -23.967 -38.408 1.00 53.84 87 ARG A CA 1
ATOM 698 C C . ARG A 1 87 ? 29.760 -23.969 -39.590 1.00 53.84 87 ARG A C 1
ATOM 700 O O . ARG A 1 87 ? 29.805 -24.989 -40.278 1.00 53.84 87 ARG A O 1
ATOM 707 N N . PRO A 1 88 ? 30.538 -22.901 -39.826 1.00 48.91 88 PRO A N 1
ATOM 708 C CA . PRO A 1 88 ? 31.656 -22.994 -40.748 1.00 48.91 88 PRO A CA 1
ATOM 709 C C . PRO A 1 88 ? 32.629 -24.029 -40.181 1.00 48.91 88 PRO A C 1
ATOM 711 O O . PRO A 1 88 ? 33.060 -23.908 -39.034 1.00 48.91 88 PRO A O 1
ATOM 714 N N . THR A 1 89 ? 32.904 -25.077 -40.949 1.00 61.72 89 THR A N 1
ATOM 715 C CA . THR A 1 89 ? 34.051 -25.949 -40.713 1.00 61.72 89 THR A CA 1
ATOM 716 C C . THR A 1 89 ? 35.275 -25.267 -41.307 1.00 61.72 89 THR A C 1
ATOM 718 O O . THR A 1 89 ? 35.379 -25.184 -42.532 1.00 61.72 89 THR A O 1
ATOM 721 N N . ASP A 1 90 ? 36.154 -24.792 -40.437 1.00 49.09 90 ASP A N 1
ATOM 722 C CA . ASP A 1 90 ? 37.599 -24.717 -40.658 1.00 49.09 90 ASP A CA 1
ATOM 723 C C . ASP A 1 90 ? 38.266 -25.248 -39.380 1.00 49.09 90 ASP A C 1
ATOM 725 O O . ASP A 1 90 ? 37.862 -24.785 -38.282 1.00 49.09 90 ASP A O 1
#